Protein AF-A0A662CMH3-F1 (afdb_monomer_lite)

pLDDT: mean 91.07, std 5.53, range [61.5, 98.25]

Structure (mmCIF, N/CA/C/O backbone):
data_AF-A0A662CMH3-F1
#
_entry.id   AF-A0A662CMH3-F1
#
loop_
_atom_site.group_PDB
_atom_site.id
_atom_site.type_symbol
_atom_site.label_atom_id
_atom_site.label_alt_id
_atom_site.label_comp_id
_atom_site.label_asym_id
_atom_site.label_entity_id
_atom_site.label_seq_id
_atom_site.pdbx_PDB_ins_code
_atom_sit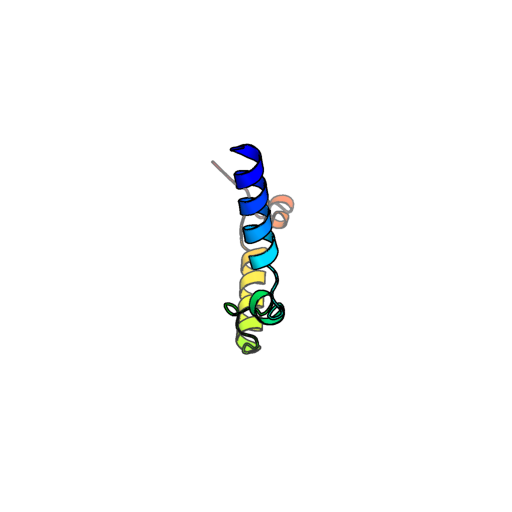e.Cartn_x
_atom_site.Cartn_y
_atom_site.Cartn_z
_atom_site.occupancy
_atom_site.B_iso_or_equiv
_atom_site.auth_seq_id
_atom_site.auth_comp_id
_atom_site.auth_asym_id
_atom_site.auth_atom_id
_atom_site.pdbx_PDB_model_num
ATOM 1 N N . MET A 1 1 ? -8.622 8.958 53.841 1.00 61.50 1 MET A N 1
ATOM 2 C CA . MET A 1 1 ? -9.941 8.824 53.170 1.00 61.50 1 MET A CA 1
ATOM 3 C C . MET A 1 1 ? -9.890 9.117 51.667 1.00 61.50 1 MET A C 1
ATOM 5 O O . MET A 1 1 ? -10.440 8.323 50.924 1.00 61.50 1 MET A O 1
ATOM 9 N N . LYS A 1 2 ? -9.179 10.157 51.196 1.00 71.88 2 LYS A N 1
ATOM 10 C CA . LYS A 1 2 ? -9.076 10.520 49.760 1.00 71.88 2 LYS A CA 1
ATOM 11 C C . LYS A 1 2 ? -8.591 9.392 48.820 1.00 71.88 2 LYS A C 1
ATOM 13 O O . LYS A 1 2 ? -9.198 9.184 47.780 1.00 71.88 2 LYS A O 1
ATOM 18 N N . ILE A 1 3 ? -7.583 8.606 49.221 1.00 86.62 3 ILE A N 1
ATOM 19 C CA . ILE A 1 3 ? -7.064 7.464 48.429 1.00 86.62 3 ILE A CA 1
ATOM 20 C C . ILE A 1 3 ? -8.110 6.357 48.221 1.00 86.62 3 ILE A C 1
ATOM 22 O O . ILE A 1 3 ? -8.160 5.764 47.150 1.00 86.62 3 ILE A O 1
ATOM 26 N N . LYS A 1 4 ? -8.982 6.100 49.208 1.00 88.06 4 LYS A N 1
ATOM 27 C CA . LYS A 1 4 ? -10.044 5.089 49.071 1.00 88.06 4 LYS A CA 1
ATOM 28 C C . LYS A 1 4 ? -11.043 5.495 47.983 1.00 88.06 4 LYS A C 1
ATOM 30 O O . LYS A 1 4 ? -11.427 4.660 47.179 1.00 88.06 4 LYS A O 1
ATOM 35 N N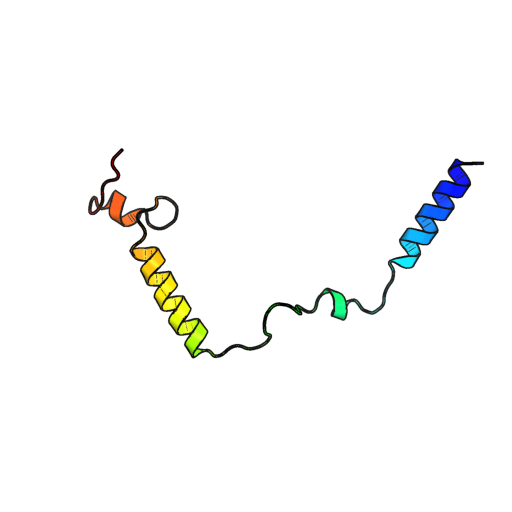 . TYR A 1 5 ? -11.401 6.779 47.917 1.00 91.38 5 TYR A N 1
ATOM 36 C CA . TYR A 1 5 ? -12.281 7.304 46.868 1.00 91.38 5 TYR A CA 1
ATOM 37 C C . TYR A 1 5 ? -11.637 7.252 45.477 1.00 91.38 5 TYR A C 1
ATOM 39 O O . TYR A 1 5 ? -12.319 6.917 44.515 1.00 91.38 5 TYR A O 1
ATOM 47 N N . LEU A 1 6 ? -10.326 7.503 45.373 1.00 93.00 6 LEU A N 1
ATOM 48 C CA . LEU A 1 6 ? -9.588 7.345 44.115 1.00 93.00 6 LEU A CA 1
ATOM 49 C C . LEU A 1 6 ? -9.575 5.881 43.641 1.00 93.00 6 LEU A C 1
ATOM 51 O O . LEU A 1 6 ? -9.801 5.620 42.465 1.00 93.00 6 LEU A O 1
ATOM 55 N N . LEU A 1 7 ? -9.368 4.927 44.554 1.00 93.06 7 LEU A N 1
ATOM 56 C CA . LEU A 1 7 ? -9.413 3.496 44.232 1.00 93.06 7 LEU A CA 1
ATOM 57 C C . LEU A 1 7 ? -10.803 3.053 43.760 1.00 93.06 7 LEU A C 1
ATOM 59 O O . LEU A 1 7 ? -10.902 2.327 42.774 1.00 93.06 7 LEU A O 1
ATOM 63 N N . TYR A 1 8 ? -11.872 3.526 44.408 1.00 93.31 8 TYR A N 1
ATOM 64 C CA . TYR A 1 8 ? -13.237 3.253 43.950 1.00 93.31 8 TYR A CA 1
ATOM 65 C C . TYR A 1 8 ? -13.516 3.854 42.569 1.00 93.31 8 TYR A C 1
ATOM 67 O O . TYR A 1 8 ? -14.122 3.188 41.736 1.00 93.31 8 TYR A O 1
ATOM 75 N N . LEU A 1 9 ? -13.035 5.069 42.294 1.00 92.81 9 LEU A N 1
ATOM 76 C CA . LEU A 1 9 ? -13.186 5.705 40.985 1.00 92.81 9 LEU A CA 1
ATOM 77 C C . LEU A 1 9 ? -12.499 4.894 39.875 1.00 92.81 9 LEU A C 1
ATOM 79 O O . LEU A 1 9 ? -13.115 4.619 38.850 1.00 92.81 9 LEU A O 1
ATOM 83 N N . VAL A 1 10 ? -11.250 4.471 40.094 1.00 92.75 10 VAL A N 1
ATOM 84 C CA . VAL A 1 10 ? -10.503 3.645 39.130 1.00 92.75 10 VAL A CA 1
ATOM 85 C C . VAL A 1 10 ? -11.200 2.304 38.901 1.00 92.75 10 VAL A C 1
ATOM 87 O O . VAL A 1 10 ? -11.316 1.865 37.762 1.00 92.75 10 VAL A O 1
ATOM 90 N N . LEU A 1 11 ? -11.718 1.673 39.958 1.00 92.50 11 LEU A N 1
ATOM 91 C CA . LEU A 1 11 ? -12.442 0.409 39.843 1.00 92.50 11 LEU A CA 1
ATOM 92 C C . LEU A 1 11 ? -13.717 0.552 38.995 1.00 92.50 11 LEU A C 1
ATOM 94 O O . LEU A 1 11 ? -13.965 -0.277 38.123 1.00 92.50 11 LEU A O 1
ATOM 98 N N . ILE A 1 12 ? -14.496 1.618 39.211 1.00 93.19 12 ILE A N 1
ATOM 99 C CA . ILE A 1 12 ? -15.725 1.891 38.450 1.00 93.19 12 ILE A CA 1
ATOM 100 C C . ILE A 1 12 ? -15.407 2.115 36.964 1.00 93.19 12 ILE A C 1
ATOM 102 O O . ILE A 1 12 ? -16.085 1.555 36.103 1.00 93.19 12 ILE A O 1
ATOM 106 N N . ILE A 1 13 ? -14.348 2.873 36.657 1.00 90.94 13 ILE A N 1
ATOM 107 C CA . ILE A 1 13 ? -13.916 3.126 35.273 1.00 90.94 13 ILE A CA 1
ATOM 108 C C . ILE A 1 13 ? -13.458 1.825 34.597 1.00 90.94 13 ILE A C 1
ATOM 110 O O . ILE A 1 13 ? -13.872 1.536 33.473 1.00 90.94 13 ILE A O 1
ATOM 114 N N . SER A 1 14 ? -12.673 0.995 35.284 1.00 88.44 14 SER A N 1
ATOM 115 C CA . SER A 1 14 ? -12.205 -0.284 34.738 1.00 88.44 14 SER A CA 1
ATOM 116 C C . SER A 1 14 ? -13.354 -1.252 34.435 1.00 88.44 14 SER A C 1
ATOM 118 O O . SER A 1 14 ? -13.360 -1.881 33.380 1.00 88.44 14 SER A O 1
ATOM 120 N N . ILE A 1 15 ? -14.365 -1.339 35.308 1.00 89.75 15 ILE A N 1
ATOM 121 C CA . ILE A 1 15 ? -15.526 -2.223 35.096 1.00 89.75 15 ILE A CA 1
ATOM 122 C C . ILE A 1 15 ? -16.416 -1.707 33.955 1.00 89.75 15 ILE A C 1
ATOM 124 O O . ILE A 1 15 ? -16.941 -2.507 33.185 1.00 89.75 15 ILE A O 1
ATOM 128 N N . SER A 1 16 ? -16.532 -0.384 33.780 1.00 86.25 16 SER A N 1
ATOM 129 C CA . SER A 1 16 ? -17.305 0.210 32.674 1.00 86.25 16 SER A CA 1
ATOM 130 C C . SER A 1 16 ? -16.741 -0.069 31.274 1.00 86.25 16 SER A C 1
ATOM 132 O O . SER A 1 16 ? -17.432 0.164 30.287 1.00 86.25 16 SER A O 1
ATOM 134 N N . SER A 1 17 ? -15.508 -0.581 31.179 1.00 82.56 17 SER A N 1
ATOM 135 C CA . SER A 1 17 ? -14.875 -0.929 29.900 1.00 82.56 17 SER A CA 1
ATOM 136 C C . SER A 1 17 ? -15.213 -2.346 29.414 1.00 82.56 17 SER A C 1
ATOM 138 O O . SER A 1 17 ? -14.885 -2.685 28.279 1.00 82.56 17 SER A O 1
ATOM 140 N N . CYS A 1 18 ? -15.853 -3.186 30.238 1.00 84.75 18 CYS A N 1
ATOM 141 C CA . CYS A 1 18 ? -16.311 -4.506 29.799 1.00 84.75 18 CYS A CA 1
ATOM 142 C C . CYS A 1 18 ? -17.489 -4.364 28.825 1.00 84.75 18 CYS A C 1
ATOM 144 O O . CYS A 1 18 ? -18.435 -3.619 29.075 1.00 84.75 18 CYS A O 1
ATOM 146 N N . THR A 1 19 ? -17.432 -5.085 27.709 1.00 86.50 19 THR A N 1
ATOM 147 C CA . THR A 1 19 ? -18.436 -5.034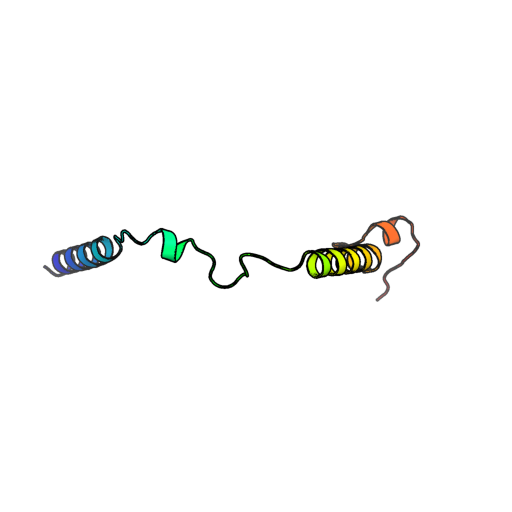 26.643 1.00 86.50 19 THR A CA 1
ATOM 148 C C . THR A 1 19 ? -18.474 -6.364 25.909 1.00 86.50 19 THR A C 1
ATOM 150 O O . THR A 1 19 ? -17.427 -6.939 25.640 1.00 86.50 19 THR A O 1
ATOM 153 N N . ASP A 1 20 ? -19.663 -6.820 25.529 1.00 89.69 20 ASP A N 1
ATOM 154 C CA . ASP A 1 20 ? -19.826 -8.025 24.704 1.00 89.69 20 ASP A CA 1
ATOM 155 C C . ASP A 1 20 ? -19.765 -7.703 23.197 1.00 89.69 20 ASP A C 1
ATOM 157 O O . ASP A 1 20 ? -19.867 -8.585 22.349 1.00 89.69 20 ASP A O 1
ATOM 161 N N . LYS A 1 21 ? -19.581 -6.423 22.839 1.00 89.19 21 LYS A N 1
ATOM 162 C CA . LYS A 1 21 ? -19.572 -5.918 21.454 1.00 89.19 21 LYS A CA 1
ATOM 163 C C . LYS A 1 21 ? -18.168 -5.848 20.851 1.00 89.19 21 LYS A C 1
ATOM 165 O O . LYS A 1 21 ? -17.817 -4.868 20.198 1.00 89.19 21 LYS A O 1
ATOM 170 N N . PHE A 1 22 ? -17.338 -6.862 21.081 1.00 87.94 22 PHE A N 1
ATOM 171 C CA . PHE A 1 22 ? -15.966 -6.879 20.557 1.00 87.94 22 PHE A CA 1
ATOM 172 C C . PHE A 1 22 ? -15.914 -6.794 19.025 1.00 87.94 22 PHE A C 1
ATOM 174 O O . PHE A 1 22 ? -15.041 -6.119 18.482 1.00 87.94 22 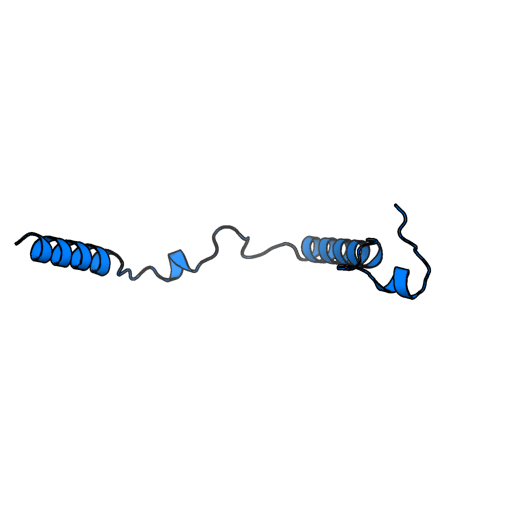PHE A O 1
ATOM 181 N N . GLU A 1 23 ? -16.873 -7.408 18.332 1.00 89.81 23 GLU A N 1
ATOM 182 C CA . GLU A 1 23 ? -16.962 -7.367 16.866 1.00 89.81 23 GLU A CA 1
ATOM 183 C C . GLU A 1 23 ? -17.143 -5.940 16.330 1.00 89.81 23 GLU A C 1
ATOM 185 O O . GLU A 1 23 ? -16.520 -5.563 15.339 1.00 89.81 23 GLU A O 1
ATOM 190 N N . ASP A 1 24 ? -17.907 -5.090 17.022 1.00 89.38 24 ASP A N 1
ATOM 191 C CA . ASP A 1 24 ? -18.160 -3.710 16.588 1.00 89.38 24 ASP A CA 1
ATOM 192 C C . ASP A 1 24 ? -16.902 -2.830 16.616 1.00 89.38 24 ASP A C 1
ATOM 194 O O . ASP A 1 24 ? -16.839 -1.831 15.888 1.00 89.38 24 ASP A O 1
ATOM 198 N N . PHE A 1 25 ? -15.932 -3.180 17.468 1.00 88.12 25 PHE A N 1
ATOM 199 C CA . PHE A 1 25 ? -14.648 -2.491 17.595 1.00 88.12 25 PHE A CA 1
ATOM 200 C C . PHE A 1 25 ? -13.575 -3.039 16.654 1.00 88.12 25 PHE A C 1
ATOM 202 O O . PHE A 1 25 ? -12.657 -2.301 16.306 1.00 88.12 25 PHE A O 1
ATOM 209 N N . ASN A 1 26 ? -13.693 -4.301 16.236 1.00 89.44 26 ASN A N 1
ATOM 210 C CA . ASN A 1 26 ? -12.722 -4.964 15.362 1.00 89.44 26 ASN A CA 1
ATOM 211 C C . ASN A 1 26 ? -13.178 -5.055 13.899 1.00 89.44 26 ASN A C 1
ATOM 213 O O . ASN A 1 26 ? -12.385 -5.403 13.028 1.00 89.44 26 ASN A O 1
ATOM 217 N N . THR A 1 27 ? -14.430 -4.704 13.608 1.00 93.00 27 THR A N 1
ATOM 218 C CA . THR A 1 27 ? -14.917 -4.579 12.235 1.00 93.00 27 THR A CA 1
ATOM 219 C C . THR A 1 27 ? -14.462 -3.249 11.643 1.00 93.00 27 THR A C 1
ATOM 221 O O . THR A 1 27 ? -14.808 -2.176 12.146 1.00 93.00 27 THR A O 1
ATOM 224 N N . ASP A 1 28 ? -13.719 -3.311 10.541 1.00 92.62 28 ASP A N 1
ATOM 225 C CA . ASP A 1 28 ? -13.325 -2.128 9.784 1.00 92.62 28 ASP A CA 1
ATOM 226 C C . ASP A 1 28 ? -14.548 -1.485 9.114 1.00 92.62 28 ASP A C 1
ATOM 228 O O . ASP A 1 28 ? -15.207 -2.079 8.263 1.00 92.62 28 ASP A O 1
ATOM 232 N N . LYS A 1 29 ? -14.860 -0.252 9.522 1.00 92.31 29 LYS A N 1
ATOM 233 C CA . LYS A 1 29 ? -15.971 0.546 8.976 1.00 92.31 29 LYS A CA 1
ATOM 234 C C . LYS A 1 29 ? -15.510 1.571 7.940 1.00 92.31 29 LYS A C 1
ATOM 236 O O . LYS A 1 29 ? -16.345 2.270 7.372 1.00 92.31 29 LYS A O 1
ATOM 241 N N . LYS A 1 30 ? -14.197 1.733 7.755 1.00 94.06 30 LYS A N 1
ATOM 242 C CA . LYS A 1 30 ? -13.600 2.748 6.878 1.00 94.06 30 LYS A CA 1
ATOM 243 C C . LYS A 1 30 ? -13.240 2.166 5.523 1.00 94.06 30 LYS A C 1
ATOM 245 O O . LYS A 1 30 ? -13.474 2.824 4.512 1.00 94.06 30 LYS A O 1
ATOM 250 N N . ASN A 1 31 ? -12.670 0.965 5.507 1.00 94.31 31 ASN A N 1
ATOM 251 C CA . ASN A 1 31 ? -12.318 0.304 4.263 1.00 94.31 31 ASN A CA 1
ATOM 252 C C . ASN A 1 31 ? -13.492 -0.541 3.745 1.00 94.31 31 ASN A C 1
ATOM 254 O O . ASN A 1 31 ? -14.185 -1.195 4.526 1.00 94.31 31 ASN A O 1
ATOM 258 N N . PRO A 1 32 ? -13.744 -0.533 2.427 1.00 92.50 32 PRO A N 1
ATOM 259 C CA . PRO A 1 32 ? -14.787 -1.354 1.830 1.00 92.50 32 PRO A CA 1
ATOM 260 C C . PRO A 1 32 ? -14.455 -2.847 1.963 1.00 92.50 32 PRO A C 1
ATOM 262 O O . PRO A 1 32 ? -13.346 -3.272 1.648 1.00 92.50 32 PRO A O 1
ATOM 265 N N . ALA A 1 33 ? -15.442 -3.655 2.356 1.00 92.50 33 ALA A N 1
ATOM 266 C CA . ALA A 1 33 ? -15.285 -5.109 2.479 1.00 92.50 33 ALA A CA 1
ATOM 267 C C . ALA A 1 33 ? -15.071 -5.819 1.126 1.00 92.50 33 ALA A C 1
ATOM 269 O O . ALA A 1 33 ? -14.542 -6.925 1.077 1.00 92.50 33 ALA A O 1
ATOM 270 N N . SER A 1 34 ? -15.492 -5.189 0.027 1.00 94.12 34 SER A N 1
ATOM 271 C CA . SER A 1 34 ? -15.306 -5.679 -1.337 1.00 94.12 34 SER A CA 1
ATOM 272 C C . SER A 1 34 ? -15.080 -4.502 -2.275 1.00 94.12 34 SER A C 1
ATOM 274 O O . SER A 1 34 ? -15.732 -3.465 -2.154 1.00 94.12 34 SER A O 1
ATOM 276 N N . VAL A 1 35 ? -14.180 -4.679 -3.237 1.00 94.56 35 VAL A N 1
ATOM 277 C CA . VAL A 1 35 ? -13.837 -3.685 -4.259 1.00 94.56 35 VAL A CA 1
ATOM 278 C C . VAL A 1 35 ? -13.769 -4.350 -5.629 1.00 94.56 35 VAL A C 1
ATOM 280 O O . VAL A 1 35 ? -13.545 -5.555 -5.727 1.00 94.56 35 VAL A O 1
ATOM 283 N N . ALA A 1 36 ? -13.963 -3.568 -6.690 1.00 96.50 36 ALA A N 1
ATOM 284 C CA . ALA A 1 36 ? -13.826 -4.053 -8.059 1.00 96.50 36 ALA A CA 1
ATOM 285 C C . ALA A 1 36 ? -12.373 -4.481 -8.339 1.00 96.50 36 ALA A C 1
ATOM 287 O O . ALA A 1 36 ? -11.431 -3.728 -8.064 1.00 96.50 36 ALA A O 1
ATOM 288 N N . GLY A 1 37 ? -12.187 -5.681 -8.894 1.00 96.69 37 GLY A N 1
ATOM 289 C CA . GLY A 1 37 ? -10.858 -6.237 -9.165 1.00 96.69 37 GLY A CA 1
ATOM 290 C C . GLY A 1 37 ? -10.084 -5.434 -10.212 1.00 96.69 37 GLY A C 1
ATOM 291 O O . GLY A 1 37 ? -8.868 -5.288 -10.116 1.00 96.69 37 GLY A O 1
ATOM 292 N N . GLU A 1 38 ? -10.792 -4.833 -11.164 1.00 97.75 38 GLU A N 1
ATOM 293 C CA . GLU A 1 38 ? -10.245 -3.999 -12.232 1.00 97.75 38 GLU A CA 1
ATOM 294 C C . GLU A 1 38 ? -9.547 -2.752 -11.674 1.00 97.75 38 GLU A C 1
ATOM 296 O O . GLU A 1 38 ? -8.483 -2.357 -12.160 1.00 97.75 38 GLU A O 1
ATOM 301 N N . ALA A 1 39 ? -10.112 -2.153 -10.620 1.00 95.94 39 ALA A N 1
ATOM 302 C CA . ALA A 1 39 ? -9.529 -0.993 -9.955 1.00 95.94 39 ALA A CA 1
ATOM 303 C C . ALA A 1 39 ? -8.244 -1.367 -9.199 1.00 95.94 39 ALA A C 1
ATOM 305 O O . ALA A 1 39 ? -7.246 -0.651 -9.297 1.00 95.94 39 ALA A O 1
ATOM 306 N N . LEU A 1 40 ? -8.243 -2.510 -8.498 1.00 96.62 40 LEU A N 1
ATOM 307 C CA . LEU A 1 40 ? -7.049 -3.039 -7.830 1.00 96.62 40 LEU A CA 1
ATOM 308 C C . LEU A 1 40 ? -5.936 -3.343 -8.833 1.00 96.62 40 LEU A C 1
ATOM 310 O O . LEU A 1 40 ? -4.793 -2.943 -8.625 1.00 96.62 40 LEU A O 1
ATOM 314 N N . PHE A 1 41 ? -6.275 -4.010 -9.936 1.00 97.88 41 PHE A N 1
ATOM 315 C CA . PHE A 1 41 ? -5.316 -4.364 -10.974 1.00 97.88 41 PHE A CA 1
ATOM 316 C C . PHE A 1 41 ? -4.704 -3.121 -11.631 1.00 97.88 41 PHE A C 1
ATOM 318 O O . PHE A 1 41 ? -3.482 -2.997 -11.701 1.00 97.88 41 PHE A O 1
ATOM 325 N N . SER A 1 42 ? -5.538 -2.155 -12.025 1.00 98.25 42 SER A N 1
ATOM 326 C CA . SER A 1 42 ? -5.067 -0.902 -12.629 1.00 98.25 42 SER A CA 1
ATOM 327 C C . SER A 1 42 ? -4.176 -0.105 -11.665 1.00 98.25 42 SER A C 1
ATOM 329 O O . SER A 1 42 ? -3.148 0.444 -12.065 1.00 98.25 42 SER A O 1
ATOM 331 N N . ASN A 1 43 ? -4.525 -0.068 -10.372 1.00 97.81 43 ASN A N 1
ATOM 332 C CA . ASN A 1 43 ? -3.698 0.580 -9.353 1.00 97.81 43 ASN A CA 1
ATOM 333 C C . ASN A 1 43 ? -2.361 -0.149 -9.146 1.00 97.81 43 ASN A C 1
ATOM 335 O O . ASN A 1 43 ? -1.326 0.504 -9.037 1.00 97.81 43 ASN A O 1
ATOM 339 N N . ALA A 1 44 ? -2.360 -1.484 -9.157 1.00 98.12 44 ALA A N 1
ATOM 340 C CA . ALA A 1 44 ? -1.139 -2.278 -9.064 1.00 98.12 44 ALA A CA 1
ATOM 341 C C . ALA A 1 44 ? -0.188 -2.003 -10.240 1.00 98.12 44 ALA A C 1
ATOM 343 O O . ALA A 1 44 ? 1.007 -1.813 -10.023 1.00 98.12 44 ALA A O 1
ATOM 344 N N . GLN A 1 45 ? -0.712 -1.899 -11.466 1.00 98.25 45 GLN A N 1
ATOM 345 C CA . GLN A 1 45 ? 0.084 -1.525 -12.640 1.00 98.25 45 GLN A CA 1
ATOM 346 C C . GLN A 1 45 ? 0.695 -0.128 -12.493 1.00 98.25 45 GLN A C 1
ATOM 348 O O . GLN A 1 45 ? 1.888 0.045 -12.734 1.00 98.25 45 GLN A O 1
ATOM 353 N N . LYS A 1 46 ? -0.091 0.858 -12.042 1.00 97.62 46 LYS A N 1
ATOM 354 C CA . LYS A 1 46 ? 0.423 2.204 -11.758 1.00 97.62 46 LYS A CA 1
ATOM 355 C C . LYS A 1 46 ? 1.545 2.162 -10.717 1.00 97.62 46 LYS A C 1
ATOM 357 O O . LYS A 1 46 ? 2.598 2.746 -10.945 1.00 97.62 46 LYS A O 1
ATOM 362 N N . ASN A 1 47 ? 1.339 1.461 -9.602 1.00 97.38 47 ASN A N 1
ATOM 363 C CA . ASN A 1 47 ? 2.334 1.374 -8.531 1.00 97.38 47 ASN A CA 1
ATOM 364 C C . ASN A 1 47 ? 3.620 0.686 -8.999 1.00 97.38 47 ASN A C 1
ATOM 366 O O . ASN A 1 47 ? 4.698 1.087 -8.575 1.00 97.38 47 ASN A O 1
ATOM 370 N N . LEU A 1 48 ? 3.522 -0.314 -9.881 1.00 95.62 48 LEU A N 1
ATOM 371 C CA . LEU A 1 48 ? 4.690 -0.943 -10.494 1.00 95.62 48 LEU A CA 1
ATOM 372 C C . LEU A 1 48 ? 5.476 0.060 -11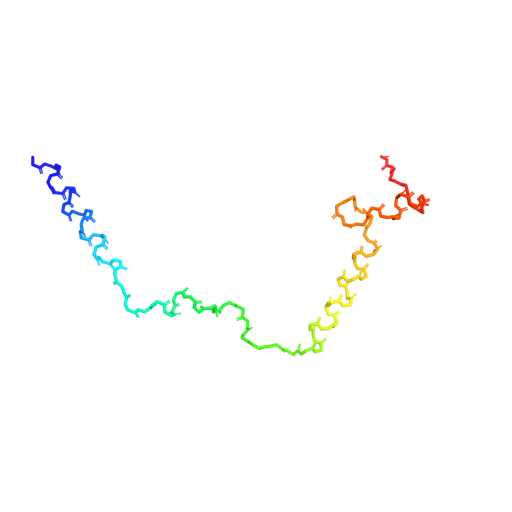.343 1.00 95.62 48 LEU A C 1
ATOM 374 O O . LEU A 1 48 ? 6.691 0.151 -11.200 1.00 95.62 48 LEU A O 1
ATOM 378 N N . VAL A 1 49 ? 4.795 0.835 -12.189 1.00 95.50 49 VAL A N 1
ATOM 379 C CA . VAL A 1 49 ? 5.460 1.861 -13.003 1.00 95.50 49 VAL A CA 1
ATOM 380 C C . VAL A 1 49 ? 6.086 2.930 -12.109 1.00 95.50 49 VAL A C 1
ATOM 382 O O . VAL A 1 49 ? 7.268 3.206 -12.275 1.00 95.50 49 VAL A O 1
ATOM 385 N N . ASP A 1 50 ? 5.367 3.445 -11.105 1.00 95.38 50 ASP A N 1
ATOM 386 C CA . ASP A 1 50 ? 5.920 4.392 -10.124 1.00 95.38 50 ASP A CA 1
ATOM 387 C C . ASP A 1 50 ? 7.173 3.810 -9.445 1.00 95.38 50 ASP A C 1
ATOM 389 O O . ASP A 1 50 ? 8.176 4.499 -9.266 1.00 95.38 50 ASP A O 1
ATOM 393 N N . GLN A 1 51 ? 7.133 2.528 -9.075 1.00 93.25 51 GLN A N 1
ATOM 394 C CA . GLN A 1 51 ? 8.243 1.813 -8.454 1.00 93.25 51 GLN A CA 1
ATOM 395 C C . GLN A 1 51 ? 9.424 1.619 -9.408 1.00 93.25 51 GLN A C 1
ATOM 397 O O . GLN A 1 51 ? 10.549 1.563 -8.938 1.00 93.25 51 GLN A O 1
ATOM 402 N N . MET A 1 52 ? 9.217 1.524 -10.717 1.00 91.38 52 MET A N 1
ATOM 403 C CA . MET A 1 52 ? 10.310 1.420 -11.686 1.00 91.38 52 MET A CA 1
ATOM 404 C C . MET A 1 52 ? 10.859 2.794 -12.086 1.00 91.38 52 MET A C 1
ATOM 406 O O . MET A 1 52 ? 12.050 2.926 -12.343 1.00 91.38 52 MET A O 1
ATOM 410 N N . SER A 1 53 ? 10.021 3.829 -12.122 1.00 90.69 53 SER A N 1
ATOM 411 C CA . SER A 1 53 ? 10.377 5.120 -12.713 1.00 90.69 53 SER A CA 1
ATOM 412 C C . SER A 1 53 ? 10.640 6.242 -11.705 1.00 90.69 53 SER A C 1
ATOM 414 O O . SER A 1 53 ? 10.874 7.373 -12.121 1.00 90.69 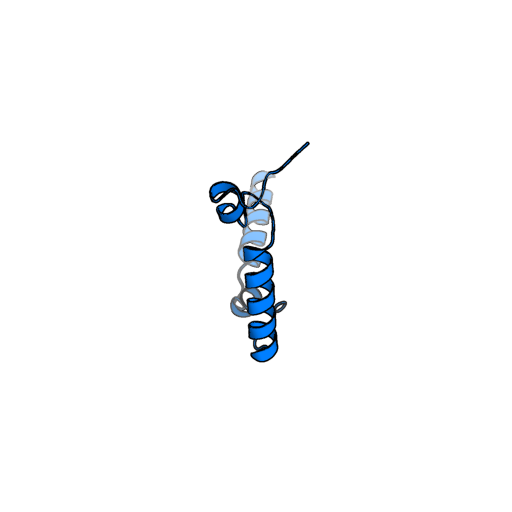53 SER A O 1
ATOM 416 N N . THR A 1 54 ? 10.563 5.993 -10.396 1.00 92.06 54 THR A N 1
ATOM 417 C CA . THR A 1 54 ? 10.856 7.026 -9.388 1.00 92.06 54 THR A CA 1
ATOM 418 C C . THR A 1 54 ? 12.354 7.040 -9.053 1.00 92.06 54 THR A C 1
ATOM 420 O O . THR A 1 54 ? 12.822 6.068 -8.455 1.00 92.06 54 THR A O 1
ATOM 423 N N . PRO A 1 55 ? 13.102 8.124 -9.352 1.00 88.12 55 PRO A N 1
ATOM 424 C CA . PRO A 1 55 ? 14.506 8.275 -8.962 1.00 88.12 55 PRO A CA 1
ATOM 425 C C . PRO A 1 55 ? 14.583 8.572 -7.464 1.00 88.12 55 PRO A C 1
ATOM 427 O O . PRO A 1 55 ? 14.560 9.719 -7.027 1.00 88.12 55 PRO A O 1
ATOM 430 N N . ASN A 1 56 ? 14.547 7.521 -6.654 1.00 88.44 56 ASN A N 1
ATOM 431 C CA . ASN A 1 56 ? 14.626 7.642 -5.209 1.00 88.44 56 ASN A CA 1
ATOM 432 C C . ASN A 1 56 ? 15.314 6.413 -4.633 1.00 88.44 56 ASN A C 1
ATOM 434 O O . ASN A 1 56 ? 14.865 5.288 -4.849 1.00 88.44 56 ASN A O 1
ATOM 438 N N . VAL A 1 57 ? 16.343 6.642 -3.825 1.00 87.50 57 VAL A N 1
ATOM 439 C CA . VAL A 1 57 ? 17.157 5.589 -3.202 1.00 87.50 57 VAL A CA 1
ATOM 440 C C . VAL A 1 57 ? 16.367 4.590 -2.340 1.00 87.50 57 VAL A C 1
ATOM 442 O O . VAL A 1 57 ? 16.795 3.451 -2.199 1.00 87.50 57 VAL A O 1
ATOM 445 N N . ASN A 1 58 ? 15.200 4.974 -1.805 1.00 89.69 58 ASN A N 1
ATOM 446 C CA . ASN A 1 58 ? 14.315 4.105 -1.012 1.00 89.69 58 ASN A CA 1
ATOM 447 C C . ASN A 1 58 ? 13.183 3.472 -1.837 1.00 89.69 58 ASN A C 1
ATOM 449 O O . ASN A 1 58 ? 12.400 2.687 -1.303 1.00 89.69 58 ASN A O 1
ATOM 453 N N . ARG A 1 59 ? 13.044 3.856 -3.110 1.00 88.81 59 ARG A N 1
ATOM 454 C CA . ARG A 1 59 ? 12.068 3.282 -4.041 1.00 88.81 59 ARG A CA 1
ATOM 455 C C . ARG A 1 59 ? 12.825 2.477 -5.079 1.00 88.81 59 ARG A C 1
ATOM 457 O O . ARG A 1 59 ? 12.870 1.263 -4.933 1.00 88.81 59 ARG A O 1
ATOM 464 N N . ASN A 1 60 ? 13.464 3.119 -6.055 1.00 87.69 60 ASN A N 1
ATOM 465 C CA . ASN A 1 60 ? 14.241 2.437 -7.080 1.00 87.69 60 ASN A CA 1
ATOM 466 C C . ASN A 1 60 ? 15.693 2.908 -7.139 1.00 87.69 60 ASN A C 1
ATOM 468 O O . ASN A 1 60 ? 16.006 3.928 -7.748 1.00 87.69 60 ASN A O 1
ATOM 472 N N . ILE A 1 61 ? 16.588 2.120 -6.546 1.00 91.25 61 ILE A N 1
ATOM 473 C CA . ILE A 1 61 ? 18.029 2.379 -6.598 1.00 91.25 61 ILE A CA 1
ATOM 474 C C . ILE A 1 61 ? 18.717 1.693 -7.789 1.00 91.25 61 ILE A C 1
ATOM 476 O O . ILE A 1 61 ? 19.870 2.002 -8.087 1.00 91.25 61 ILE A O 1
ATOM 480 N N . THR A 1 62 ? 18.040 0.778 -8.496 1.00 91.19 62 THR A N 1
ATOM 481 C CA . THR A 1 62 ? 18.694 -0.043 -9.530 1.00 91.19 62 THR A CA 1
ATOM 482 C C . THR A 1 62 ? 19.176 0.792 -10.708 1.00 91.19 62 THR A C 1
ATOM 484 O O . THR A 1 62 ? 20.266 0.541 -11.209 1.00 91.19 62 THR A O 1
ATOM 487 N N . GLU A 1 63 ? 18.421 1.818 -11.104 1.00 91.25 63 GLU A N 1
ATOM 488 C CA . GLU A 1 63 ? 18.789 2.735 -12.195 1.00 91.25 63 GLU A CA 1
ATOM 489 C C . GLU A 1 63 ? 20.041 3.561 -11.868 1.00 91.25 63 GLU A C 1
ATOM 491 O O . GLU A 1 63 ? 20.857 3.839 -12.746 1.00 91.25 63 GLU A O 1
ATOM 496 N N . ILE A 1 64 ? 20.231 3.911 -10.593 1.00 90.00 64 ILE A N 1
ATOM 497 C CA . ILE A 1 64 ? 21.419 4.631 -10.115 1.00 90.00 64 ILE A CA 1
ATOM 498 C C . ILE A 1 64 ? 22.625 3.683 -10.090 1.00 90.00 64 ILE A C 1
ATOM 500 O O . ILE A 1 64 ? 23.703 4.035 -10.564 1.00 90.00 64 ILE A O 1
ATOM 504 N N . TRP A 1 65 ? 22.455 2.449 -9.598 1.00 91.88 65 TRP A N 1
ATOM 505 C CA . TRP A 1 65 ? 23.525 1.439 -9.605 1.00 91.88 65 TRP A CA 1
ATOM 506 C C . TRP A 1 65 ? 23.949 1.024 -11.014 1.00 91.88 65 TRP A C 1
ATOM 508 O O . TRP A 1 65 ? 25.138 0.839 -11.264 1.00 91.88 65 TRP A O 1
ATOM 518 N N . ALA A 1 66 ? 22.994 0.911 -11.937 1.00 93.88 66 ALA A N 1
ATOM 519 C CA . ALA A 1 66 ? 23.250 0.662 -13.351 1.00 93.88 66 ALA A CA 1
ATOM 520 C C . ALA A 1 66 ? 23.803 1.895 -14.091 1.00 93.88 66 ALA A C 1
ATOM 522 O O . ALA A 1 66 ? 24.155 1.787 -15.263 1.00 93.88 66 ALA A O 1
ATOM 523 N N . GLN A 1 67 ? 23.902 3.048 -13.414 1.00 92.44 67 GLN A N 1
ATOM 524 C CA . GLN A 1 67 ? 24.356 4.329 -13.964 1.00 92.44 67 GLN A CA 1
ATOM 525 C C . GLN A 1 67 ? 23.497 4.847 -15.125 1.00 92.44 67 GLN A C 1
ATOM 527 O O . GLN A 1 67 ? 23.960 5.649 -15.935 1.00 92.44 67 GLN A O 1
ATOM 532 N N . TYR A 1 68 ? 22.232 4.429 -15.203 1.00 91.94 68 TYR A N 1
ATOM 533 C CA . TYR A 1 68 ? 21.274 5.042 -16.117 1.00 91.94 68 TYR A CA 1
ATOM 534 C C . TYR A 1 68 ? 20.866 6.433 -15.634 1.00 91.94 68 TYR A C 1
ATOM 536 O O . TYR A 1 68 ? 20.670 7.323 -16.463 1.00 91.94 68 TYR A O 1
ATOM 544 N N . TRP A 1 69 ? 20.809 6.646 -14.314 1.00 89.25 69 TRP A N 1
ATOM 545 C CA . TRP A 1 69 ? 20.521 7.938 -13.687 1.00 89.25 69 TRP A CA 1
ATOM 546 C C . TRP A 1 69 ? 21.630 8.387 -12.738 1.00 89.25 69 TRP A C 1
ATOM 548 O O . TRP A 1 69 ? 22.294 7.571 -12.103 1.00 89.25 69 TRP A O 1
ATOM 558 N N . ASN A 1 70 ? 21.797 9.706 -12.619 1.00 90.00 70 ASN A N 1
ATOM 559 C CA . ASN A 1 70 ? 22.723 10.332 -11.683 1.00 90.00 70 ASN A CA 1
ATOM 560 C C . ASN A 1 70 ? 22.052 11.545 -11.023 1.00 90.00 70 ASN A C 1
ATOM 562 O O . ASN A 1 70 ? 21.583 12.444 -11.723 1.00 90.00 70 ASN A O 1
ATOM 566 N N . GLU A 1 71 ? 21.994 11.561 -9.692 1.00 85.94 71 GLU A N 1
ATOM 567 C CA . GLU A 1 71 ? 21.443 12.686 -8.930 1.00 85.94 71 GLU A CA 1
ATOM 568 C C . GLU A 1 71 ? 22.458 13.843 -8.884 1.00 85.94 71 GLU A C 1
ATOM 570 O O . GLU A 1 71 ? 23.670 13.635 -8.815 1.00 85.94 71 GLU A O 1
ATOM 575 N N . THR A 1 72 ? 21.968 15.079 -8.948 1.00 88.50 72 THR A N 1
ATOM 576 C CA . THR A 1 72 ? 22.790 16.298 -8.917 1.00 88.50 72 THR A CA 1
ATOM 577 C C . THR A 1 72 ? 22.188 17.317 -7.946 1.00 88.50 72 THR A C 1
ATOM 579 O O . THR A 1 72 ? 21.033 17.160 -7.544 1.00 88.50 72 THR A O 1
ATOM 582 N N . THR A 1 73 ? 22.975 18.317 -7.543 1.00 84.75 73 THR A N 1
ATOM 583 C CA . THR A 1 73 ? 22.645 19.288 -6.483 1.00 84.75 73 THR A CA 1
ATOM 584 C C . THR A 1 73 ? 22.230 20.637 -7.049 1.00 84.75 73 THR A C 1
ATOM 586 O O . THR A 1 73 ? 22.836 21.059 -8.060 1.00 84.75 73 THR A O 1
#

Foldseek 3Di:
DVVVVVVVVVVVVVVVPDDPPVVVVVDDPPDDPDDDVVVVVVVVVVVVCCLPPPPDPVRDCPCVVVVVDDDDD

Sequence (73 aa):
MKIKYLLYLVLIISISSCTDKFEDFNTDKKNPASVAGEALFSNAQKNLVDQMSTPNVNRNITEIWAQYWNETT

Radius of gyration: 26.6 Å; chains: 1; bounding box: 44×27×69 Å

Secondary structure (DSSP, 8-state):
-HHHHHHHHHHHHHHHT--S-HHHHHS-SSS-S---HHHHHHHHHHHHHHHHH-BBTTTB-HHHHTTS-----